Protein AF-E1R800-F1 (afdb_monomer_lite)

Structure (mmCIF, N/CA/C/O backbone):
data_AF-E1R800-F1
#
_entry.id   AF-E1R800-F1
#
loop_
_atom_site.group_PDB
_atom_site.id
_atom_site.type_symbol
_atom_site.label_atom_id
_atom_site.label_alt_id
_atom_site.label_comp_id
_atom_site.label_asym_id
_atom_site.label_entity_id
_atom_site.label_seq_id
_atom_site.pdbx_PDB_ins_code
_atom_site.Cartn_x
_atom_site.Cartn_y
_atom_site.Cartn_z
_atom_site.occupancy
_atom_site.B_iso_or_equiv
_atom_site.auth_seq_id
_atom_site.auth_comp_id
_atom_site.auth_asym_id
_atom_site.auth_atom_id
_atom_site.pdbx_PDB_model_num
ATOM 1 N N . MET A 1 1 ? 19.073 5.671 -11.961 1.00 79.31 1 MET A N 1
ATOM 2 C CA . MET A 1 1 ? 17.919 6.482 -11.505 1.00 79.31 1 MET A CA 1
ATOM 3 C C . MET A 1 1 ? 16.842 5.604 -10.882 1.00 79.31 1 MET A C 1
ATOM 5 O O . MET A 1 1 ? 16.382 5.937 -9.801 1.00 79.31 1 MET A O 1
ATOM 9 N N . GLU A 1 2 ? 16.516 4.459 -11.480 1.00 85.44 2 GLU A N 1
ATOM 10 C CA . GLU A 1 2 ? 15.504 3.513 -10.970 1.00 85.44 2 GLU A CA 1
ATOM 11 C C . GLU A 1 2 ? 15.771 3.026 -9.540 1.00 85.44 2 GLU A C 1
ATOM 13 O O . GLU A 1 2 ? 14.889 3.112 -8.696 1.00 85.44 2 GLU A O 1
ATOM 18 N N . ALA A 1 3 ? 17.009 2.646 -9.207 1.00 90.31 3 ALA A N 1
ATOM 19 C CA . ALA A 1 3 ? 17.359 2.227 -7.843 1.00 90.31 3 ALA A CA 1
ATOM 20 C C . ALA A 1 3 ? 17.083 3.308 -6.772 1.00 90.31 3 ALA A C 1
ATOM 22 O O . ALA A 1 3 ? 16.703 2.996 -5.642 1.00 90.31 3 ALA A O 1
ATOM 23 N N . ILE A 1 4 ? 17.239 4.588 -7.132 1.00 93.88 4 ILE A N 1
ATOM 24 C CA . ILE A 1 4 ? 16.931 5.713 -6.238 1.00 93.88 4 ILE A CA 1
ATOM 25 C C . ILE A 1 4 ? 15.414 5.829 -6.078 1.00 93.88 4 ILE A C 1
ATOM 27 O O . ILE A 1 4 ? 14.938 5.939 -4.952 1.00 93.88 4 ILE A O 1
ATOM 31 N N . ALA A 1 5 ? 14.658 5.741 -7.176 1.00 93.56 5 ALA A N 1
ATOM 32 C CA . ALA A 1 5 ? 13.198 5.757 -7.136 1.00 93.56 5 ALA A CA 1
ATOM 33 C C . ALA A 1 5 ? 12.638 4.615 -6.269 1.00 93.56 5 ALA A C 1
ATOM 35 O O . ALA A 1 5 ? 11.805 4.865 -5.404 1.00 93.56 5 ALA A O 1
ATOM 36 N N . ILE A 1 6 ? 13.162 3.394 -6.417 1.00 95.06 6 ILE A N 1
ATOM 37 C CA . ILE A 1 6 ? 12.782 2.229 -5.602 1.00 95.06 6 ILE A CA 1
ATOM 38 C C . ILE A 1 6 ? 13.060 2.489 -4.116 1.00 95.06 6 ILE A C 1
ATOM 40 O O . ILE A 1 6 ? 12.184 2.288 -3.277 1.00 95.06 6 ILE A O 1
ATOM 44 N N . SER A 1 7 ? 14.254 2.990 -3.785 1.00 95.38 7 SER A N 1
ATOM 45 C CA . SER A 1 7 ? 14.643 3.287 -2.398 1.00 95.38 7 SER A CA 1
ATOM 46 C C . SER A 1 7 ? 13.743 4.350 -1.758 1.00 95.38 7 SER A C 1
ATOM 48 O O . SER A 1 7 ? 13.345 4.217 -0.600 1.00 95.38 7 SER A O 1
ATOM 50 N N . VAL A 1 8 ? 13.381 5.389 -2.516 1.00 96.06 8 VAL A N 1
ATOM 51 C CA . VAL A 1 8 ? 12.466 6.446 -2.063 1.00 96.06 8 VAL A CA 1
ATOM 52 C C . VAL A 1 8 ? 11.058 5.890 -1.842 1.00 96.06 8 VAL A C 1
ATOM 54 O O . VAL A 1 8 ? 10.472 6.133 -0.787 1.00 96.06 8 VAL A O 1
ATOM 57 N N . THR A 1 9 ? 10.528 5.102 -2.781 1.00 95.62 9 THR A N 1
ATOM 58 C CA .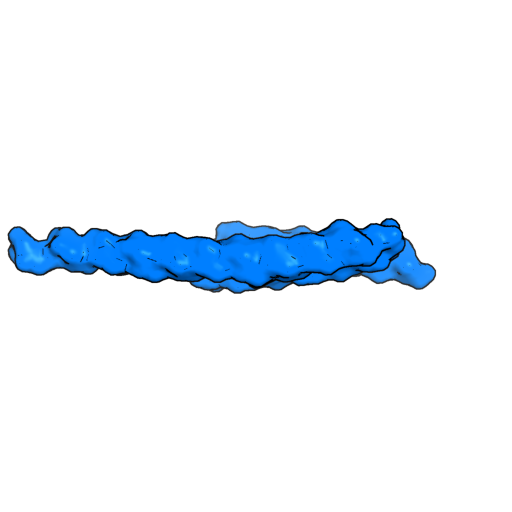 THR A 1 9 ? 9.197 4.484 -2.652 1.00 95.62 9 THR A CA 1
ATOM 59 C C . THR A 1 9 ? 9.127 3.532 -1.458 1.00 95.62 9 THR A C 1
ATOM 61 O O . THR A 1 9 ? 8.148 3.565 -0.713 1.00 95.62 9 THR A O 1
ATOM 64 N N . LEU A 1 10 ? 10.177 2.744 -1.203 1.00 96.44 10 LEU A N 1
ATOM 65 C CA . LEU A 1 10 ? 10.273 1.896 -0.009 1.00 96.44 10 LEU A CA 1
ATOM 66 C C . LEU A 1 10 ? 10.250 2.721 1.284 1.00 96.44 10 LEU A C 1
ATOM 68 O O . LEU A 1 10 ? 9.531 2.372 2.220 1.00 96.44 10 LEU A O 1
ATOM 72 N N . GLY A 1 11 ? 10.976 3.840 1.330 1.00 97.19 11 GLY A N 1
ATOM 73 C CA . GLY A 1 11 ? 10.923 4.764 2.466 1.00 97.19 11 GLY A CA 1
ATOM 74 C C . GLY A 1 11 ? 9.512 5.311 2.709 1.00 97.19 11 GLY A C 1
ATOM 75 O O . GLY A 1 11 ? 9.029 5.306 3.842 1.00 97.19 11 GLY A O 1
ATOM 76 N N . MET A 1 12 ? 8.815 5.709 1.642 1.00 96.75 12 MET A N 1
ATOM 77 C CA . MET A 1 12 ? 7.428 6.186 1.713 1.00 96.75 12 MET A CA 1
ATOM 78 C C . MET A 1 12 ? 6.469 5.092 2.201 1.00 96.75 12 MET A C 1
ATOM 80 O O . MET A 1 12 ? 5.626 5.365 3.054 1.00 96.75 12 MET A O 1
ATOM 84 N N . LEU A 1 13 ? 6.625 3.849 1.732 1.00 97.31 13 LEU A N 1
ATOM 85 C CA . LEU A 1 13 ? 5.829 2.699 2.183 1.00 97.31 13 LEU A CA 1
ATOM 86 C C . LEU A 1 13 ? 5.956 2.474 3.693 1.00 97.31 13 LEU A C 1
ATOM 88 O O . LEU A 1 13 ? 4.945 2.274 4.368 1.00 97.31 13 LEU A O 1
ATOM 92 N N . VAL A 1 14 ? 7.172 2.554 4.240 1.00 97.50 14 VAL A N 1
ATOM 93 C CA . VAL A 1 14 ? 7.407 2.413 5.687 1.00 97.50 14 VAL A CA 1
ATOM 94 C C . VAL A 1 14 ? 6.703 3.526 6.464 1.00 97.50 14 VAL A C 1
ATOM 96 O O . VAL A 1 14 ? 6.007 3.247 7.440 1.00 97.50 14 VAL A O 1
ATOM 99 N N . ILE A 1 15 ? 6.827 4.777 6.016 1.00 97.62 15 ILE A N 1
ATOM 100 C CA . ILE A 1 15 ? 6.198 5.931 6.676 1.00 97.62 15 ILE A CA 1
ATOM 101 C C . ILE A 1 15 ? 4.670 5.802 6.665 1.00 97.62 15 ILE A C 1
ATOM 103 O O . ILE A 1 15 ? 4.026 5.976 7.704 1.00 97.62 15 ILE A O 1
ATOM 107 N N . VAL A 1 16 ? 4.078 5.468 5.513 1.00 97.12 16 VAL A N 1
ATOM 108 C CA . VAL A 1 16 ? 2.622 5.305 5.377 1.00 97.12 16 VAL A CA 1
ATOM 109 C C . VAL A 1 16 ? 2.128 4.135 6.223 1.00 97.12 16 VAL A C 1
ATOM 111 O O . VAL A 1 16 ? 1.122 4.285 6.911 1.00 97.12 16 VAL A O 1
ATOM 114 N N . SER A 1 17 ? 2.853 3.014 6.245 1.00 96.31 17 SER A N 1
ATOM 11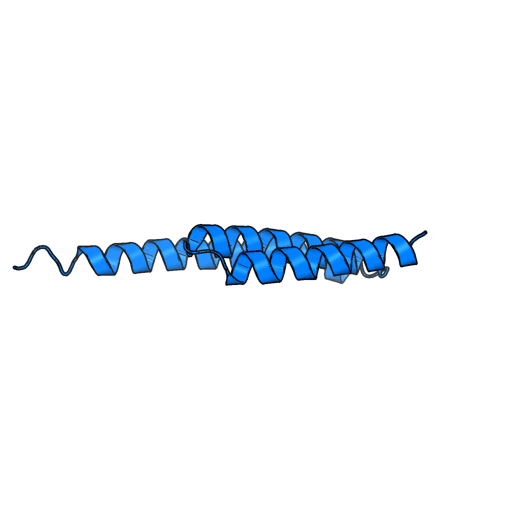5 C CA . SER A 1 17 ? 2.505 1.842 7.058 1.00 96.31 17 SER A CA 1
ATOM 116 C C . SER A 1 17 ? 2.483 2.169 8.555 1.00 96.31 17 SER A C 1
ATOM 118 O O . SER A 1 17 ? 1.488 1.915 9.235 1.00 96.31 17 SER A O 1
ATOM 120 N N . ILE A 1 18 ? 3.520 2.841 9.067 1.00 97.56 18 ILE A N 1
ATOM 121 C CA . ILE A 1 18 ? 3.559 3.289 10.468 1.00 97.56 18 ILE A CA 1
ATOM 122 C C . ILE A 1 18 ? 2.395 4.245 10.759 1.00 97.56 18 ILE A C 1
ATOM 124 O O . ILE A 1 18 ? 1.705 4.104 11.768 1.00 97.56 18 ILE A O 1
ATOM 128 N N . THR A 1 19 ? 2.134 5.196 9.861 1.00 96.56 19 THR A N 1
ATOM 129 C CA . THR A 1 19 ? 1.034 6.159 10.024 1.00 96.56 19 THR A CA 1
ATOM 130 C C . THR A 1 19 ? -0.331 5.463 10.025 1.00 96.56 19 THR A C 1
ATOM 132 O O . THR A 1 19 ? -1.202 5.832 10.813 1.00 96.56 19 THR A O 1
ATOM 135 N N . ALA A 1 20 ? -0.517 4.429 9.199 1.00 95.62 20 ALA A N 1
ATOM 136 C CA . ALA A 1 20 ? -1.746 3.639 9.143 1.00 95.62 20 ALA A CA 1
ATOM 137 C C . ALA A 1 20 ? -2.006 2.882 10.453 1.00 95.62 20 ALA A C 1
ATOM 139 O O . ALA A 1 20 ? -3.150 2.835 10.909 1.00 95.62 20 ALA A O 1
ATOM 140 N N . LEU A 1 21 ? -0.953 2.349 11.084 1.00 95.00 21 LEU A N 1
ATOM 141 C CA . LEU A 1 21 ? -1.034 1.660 12.378 1.00 95.00 21 LEU A CA 1
ATOM 142 C C . LEU A 1 21 ? -1.329 2.614 13.543 1.00 95.00 21 LEU A C 1
ATOM 144 O O . LEU A 1 21 ? -1.995 2.235 14.503 1.00 95.00 21 LEU A O 1
ATOM 148 N N . LEU A 1 22 ? -0.848 3.856 13.466 1.00 96.19 22 LEU A N 1
ATOM 149 C CA . LEU A 1 22 ? -1.064 4.879 14.496 1.00 96.19 22 LEU A CA 1
ATOM 150 C C . LEU A 1 22 ? -2.400 5.629 14.340 1.00 96.19 22 LEU A C 1
ATOM 152 O O . LEU A 1 22 ? -2.747 6.470 15.178 1.00 96.19 22 LEU A O 1
ATOM 156 N N . ALA A 1 23 ? -3.160 5.360 13.277 1.00 95.12 23 ALA A N 1
ATOM 157 C CA . ALA A 1 23 ? -4.418 6.038 13.007 1.00 95.12 23 ALA A CA 1
ATOM 158 C C . ALA A 1 23 ? -5.496 5.664 14.042 1.00 95.12 23 ALA A C 1
ATOM 160 O O . ALA A 1 23 ? -5.918 4.519 14.153 1.00 95.12 23 ALA A O 1
ATOM 161 N N . LYS A 1 24 ? -6.016 6.668 14.763 1.00 91.88 24 LYS A N 1
ATOM 162 C CA . LYS A 1 24 ? -7.061 6.474 15.793 1.00 91.88 24 LYS A CA 1
ATOM 163 C C . LYS A 1 24 ? -8.446 6.130 15.233 1.00 91.88 24 LYS A C 1
ATOM 165 O O . LYS A 1 24 ? -9.304 5.663 15.972 1.00 91.88 24 LYS A O 1
ATOM 170 N N . ARG A 1 25 ? -8.702 6.431 13.956 1.00 93.00 25 ARG A N 1
ATOM 171 C CA . ARG A 1 25 ? -9.983 6.172 13.283 1.00 93.00 25 ARG A CA 1
ATOM 172 C C . ARG A 1 25 ? -9.782 5.077 12.245 1.00 93.00 25 ARG A C 1
ATOM 174 O O . ARG A 1 25 ? -8.931 5.233 11.372 1.00 93.00 25 ARG A O 1
ATOM 181 N N . LEU A 1 26 ? -10.617 4.039 12.290 1.00 91.88 26 LEU A N 1
ATOM 182 C CA . LEU A 1 26 ? -10.563 2.915 11.346 1.00 91.88 26 LEU A CA 1
ATOM 183 C C . LEU A 1 26 ? -10.648 3.382 9.888 1.00 91.88 26 LEU A C 1
ATOM 185 O O . LEU A 1 26 ? -9.848 2.962 9.065 1.00 91.88 26 LEU A O 1
ATOM 189 N N . LEU A 1 27 ? -11.539 4.332 9.588 1.00 92.75 27 LEU A N 1
ATOM 190 C CA . LEU A 1 27 ? -11.686 4.890 8.238 1.00 92.75 27 LEU A CA 1
ATOM 191 C C . LEU A 1 27 ? -10.383 5.562 7.757 1.00 92.75 27 LEU A C 1
ATOM 193 O O . LEU A 1 27 ? -9.959 5.358 6.625 1.00 92.75 27 LEU A O 1
ATOM 197 N N . VAL A 1 28 ? -9.690 6.295 8.637 1.00 94.69 28 VAL A N 1
ATOM 198 C CA . VAL A 1 28 ? -8.392 6.914 8.314 1.00 94.69 28 VAL A CA 1
ATOM 199 C C . VAL A 1 28 ? -7.321 5.847 8.077 1.00 94.69 28 VAL A C 1
ATOM 201 O O . VAL A 1 28 ? -6.552 5.968 7.128 1.00 94.69 28 VAL A O 1
ATOM 204 N N . SER A 1 29 ? -7.296 4.787 8.892 1.00 95.62 29 SER A N 1
ATOM 205 C CA . SER A 1 29 ? -6.378 3.656 8.703 1.00 95.62 29 SER A CA 1
ATOM 206 C C . SER A 1 29 ? -6.600 2.971 7.348 1.00 95.62 29 SER A C 1
ATOM 208 O O . SER A 1 29 ? -5.641 2.739 6.618 1.00 95.62 29 SER A O 1
ATOM 210 N N . VAL A 1 30 ? -7.859 2.754 6.949 1.00 95.44 30 VAL A N 1
ATOM 211 C CA . VAL A 1 30 ? -8.224 2.156 5.652 1.00 95.44 30 VAL A CA 1
ATOM 212 C C . VAL A 1 30 ? -7.801 3.029 4.472 1.00 95.44 30 VAL A C 1
ATOM 214 O O . VAL A 1 30 ? -7.238 2.514 3.509 1.00 95.44 30 VAL A O 1
ATOM 217 N N . ILE A 1 31 ? -8.004 4.349 4.546 1.00 95.06 31 ILE A N 1
ATOM 218 C CA . ILE A 1 31 ? -7.533 5.270 3.498 1.00 95.06 31 ILE A CA 1
ATOM 219 C C . ILE A 1 31 ? -6.007 5.199 3.371 1.00 95.06 31 ILE A C 1
ATOM 221 O O . ILE A 1 31 ? -5.482 5.114 2.263 1.00 95.06 31 ILE A O 1
ATOM 225 N N . LEU A 1 32 ? -5.282 5.196 4.492 1.00 96.44 32 LEU A N 1
ATOM 226 C CA . LEU A 1 32 ? -3.822 5.076 4.479 1.00 96.44 32 LEU A CA 1
ATOM 227 C C . LEU A 1 32 ? -3.364 3.720 3.927 1.00 96.44 32 LEU A C 1
ATOM 229 O O . LEU A 1 32 ? -2.376 3.665 3.198 1.00 96.44 32 LEU A O 1
ATOM 233 N N . MET A 1 33 ? -4.106 2.646 4.198 1.00 95.56 33 MET A N 1
ATOM 234 C CA . MET A 1 33 ? -3.857 1.330 3.611 1.00 95.56 33 MET A CA 1
ATOM 235 C C . MET A 1 33 ? -4.076 1.323 2.088 1.00 95.56 33 MET A C 1
ATOM 237 O O . MET A 1 33 ? -3.293 0.720 1.357 1.00 95.56 33 MET A O 1
ATOM 241 N N . SER A 1 34 ? -5.079 2.052 1.585 1.00 95.56 34 SER A N 1
ATOM 242 C CA . SER A 1 34 ? -5.283 2.242 0.142 1.00 95.56 34 SER A CA 1
ATOM 243 C C . SER A 1 34 ? -4.115 2.987 -0.506 1.00 95.56 34 SER A C 1
ATOM 245 O O . SER A 1 34 ? -3.686 2.621 -1.599 1.00 95.56 34 SER A O 1
ATOM 247 N N . VAL A 1 35 ? -3.579 4.017 0.157 1.00 96.44 35 VAL A N 1
ATOM 248 C CA . VAL A 1 35 ? -2.393 4.750 -0.320 1.00 96.44 35 VAL A CA 1
ATO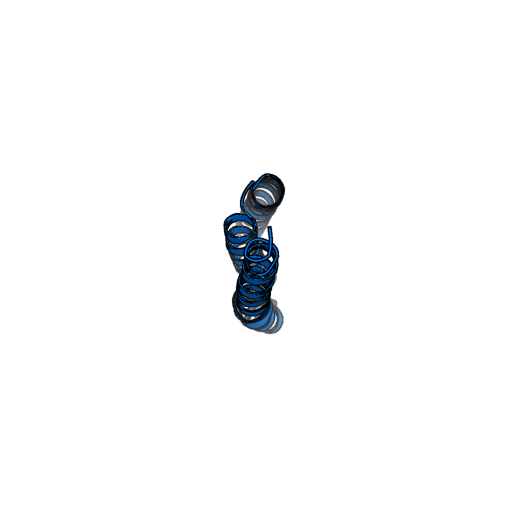M 249 C C . VAL A 1 35 ? -1.161 3.849 -0.310 1.00 96.44 35 VAL A C 1
ATOM 251 O O . VAL A 1 35 ? -0.388 3.866 -1.265 1.00 96.44 35 VAL A O 1
ATOM 254 N N . PHE A 1 36 ? -0.993 3.029 0.730 1.00 96.75 36 PHE A N 1
ATOM 255 C CA . PHE A 1 36 ? 0.063 2.020 0.787 1.00 96.75 36 PHE A CA 1
ATOM 256 C C . PHE A 1 36 ? -0.011 1.068 -0.415 1.00 96.75 36 PHE A C 1
ATOM 258 O O . PHE A 1 36 ? 1.008 0.834 -1.058 1.00 96.75 36 PHE A O 1
ATOM 265 N N . SER A 1 37 ? -1.207 0.591 -0.771 1.00 95.81 37 SER A N 1
ATOM 266 C CA . SER A 1 37 ? -1.385 -0.288 -1.932 1.00 95.81 37 SER A CA 1
ATOM 267 C C . SER A 1 37 ? -1.137 0.415 -3.279 1.00 95.81 37 SER A C 1
ATOM 269 O O . SER A 1 37 ? -0.551 -0.154 -4.196 1.00 95.81 37 SER A O 1
ATOM 271 N N . LEU A 1 38 ? -1.482 1.698 -3.418 1.00 95.75 38 LEU A N 1
ATOM 272 C CA . LEU A 1 38 ? -1.100 2.457 -4.619 1.00 95.75 38 LEU A CA 1
ATOM 273 C C . LEU A 1 38 ? 0.423 2.622 -4.737 1.00 95.75 38 LEU A C 1
ATOM 275 O O . LEU A 1 38 ? 0.975 2.554 -5.836 1.00 95.75 38 LEU A O 1
ATOM 279 N N . LEU A 1 39 ? 1.115 2.816 -3.612 1.00 96.44 39 LEU A N 1
ATOM 280 C CA . LEU A 1 39 ? 2.575 2.893 -3.581 1.00 96.44 39 LEU A CA 1
ATOM 281 C C . LEU A 1 39 ? 3.236 1.536 -3.863 1.00 96.44 39 LEU A C 1
ATOM 283 O O . LEU A 1 39 ? 4.278 1.513 -4.518 1.00 96.44 39 LEU A O 1
ATOM 287 N N . SER A 1 40 ? 2.651 0.415 -3.424 1.00 96.19 40 SER A N 1
ATOM 288 C CA . SER A 1 40 ? 3.145 -0.925 -3.776 1.00 96.19 40 SER A CA 1
ATOM 289 C C . SER A 1 40 ? 2.934 -1.226 -5.263 1.00 96.19 40 SER A C 1
ATOM 291 O O . SER A 1 40 ? 3.851 -1.734 -5.905 1.00 96.19 40 SER A O 1
ATOM 293 N N . ALA A 1 41 ? 1.804 -0.823 -5.851 1.00 96.88 41 ALA A N 1
ATOM 294 C CA . ALA A 1 41 ? 1.584 -0.915 -7.295 1.00 96.88 41 ALA A CA 1
ATOM 295 C C . ALA A 1 41 ? 2.629 -0.105 -8.085 1.00 96.88 41 ALA A C 1
ATOM 297 O O . ALA A 1 41 ? 3.199 -0.602 -9.059 1.00 96.88 41 ALA A O 1
ATOM 298 N N . LEU A 1 42 ? 2.951 1.113 -7.633 1.00 95.31 42 LEU A N 1
ATOM 299 C CA . LEU A 1 42 ? 4.029 1.919 -8.216 1.00 95.31 42 LEU A CA 1
ATOM 300 C C . LEU A 1 42 ? 5.398 1.234 -8.076 1.00 95.31 42 LEU A C 1
ATOM 302 O O . LEU A 1 42 ? 6.202 1.278 -9.005 1.00 95.31 42 LEU A O 1
ATOM 306 N N . LEU A 1 43 ? 5.665 0.583 -6.940 1.00 95.62 43 LEU A N 1
ATOM 307 C CA . LEU A 1 43 ? 6.892 -0.185 -6.728 1.00 95.62 43 LEU A CA 1
ATOM 308 C C . LEU A 1 43 ? 7.000 -1.357 -7.716 1.00 95.62 43 LEU A C 1
ATOM 310 O O . LEU A 1 43 ? 8.066 -1.560 -8.287 1.00 95.62 43 LEU A O 1
ATOM 314 N N . PHE A 1 44 ? 5.912 -2.091 -7.963 1.00 96.00 44 PHE A N 1
ATOM 315 C CA . PHE A 1 44 ? 5.896 -3.177 -8.949 1.00 96.00 44 PHE A CA 1
ATOM 316 C C . PHE A 1 44 ? 6.116 -2.676 -10.373 1.00 96.00 44 PHE A C 1
ATOM 318 O O . PHE A 1 44 ? 6.854 -3.305 -11.130 1.00 96.00 44 PHE A O 1
ATOM 325 N N . TYR A 1 45 ? 5.557 -1.515 -10.716 1.00 95.50 45 TYR A N 1
ATOM 326 C CA . TYR A 1 45 ? 5.828 -0.876 -11.999 1.00 95.50 45 TYR A CA 1
ATOM 327 C C . TYR A 1 45 ? 7.316 -0.521 -12.157 1.00 95.50 45 TYR A C 1
ATOM 329 O O . TYR A 1 45 ? 7.895 -0.778 -13.206 1.00 95.50 45 TYR A O 1
ATOM 337 N N . LEU A 1 46 ? 7.957 0.003 -11.103 1.00 93.88 46 LEU A N 1
ATOM 338 C CA . LEU A 1 46 ? 9.399 0.299 -11.094 1.00 93.88 46 LEU A CA 1
ATOM 339 C C . LEU A 1 46 ? 10.288 -0.955 -11.153 1.00 93.88 46 LEU A C 1
ATOM 341 O O . LEU A 1 46 ? 11.458 -0.842 -11.503 1.00 93.88 46 LEU A O 1
ATOM 345 N N . CYS A 1 47 ? 9.755 -2.124 -10.800 1.00 93.31 47 CYS A N 1
ATOM 346 C CA . CYS A 1 47 ? 10.439 -3.414 -10.894 1.00 93.31 47 CYS A CA 1
ATOM 347 C C . CYS A 1 47 ? 10.189 -4.134 -12.235 1.00 93.31 47 CYS A C 1
ATOM 349 O O . CYS A 1 47 ? 10.375 -5.348 -12.299 1.00 93.31 47 CYS A O 1
ATOM 351 N N . ASP A 1 48 ? 9.726 -3.426 -13.272 1.00 94.25 48 ASP A N 1
ATOM 352 C CA . ASP A 1 48 ? 9.370 -3.994 -14.583 1.00 94.25 48 ASP A CA 1
ATOM 353 C C . ASP A 1 48 ? 8.291 -5.096 -14.517 1.00 94.25 48 ASP A C 1
ATOM 355 O O . ASP A 1 48 ? 8.228 -5.987 -15.366 1.00 94.25 48 ASP A O 1
ATOM 359 N N . ALA A 1 49 ? 7.396 -5.033 -13.524 1.00 95.88 49 ALA A N 1
ATOM 360 C CA . ALA A 1 49 ? 6.276 -5.963 -13.359 1.00 95.88 49 ALA A CA 1
ATOM 361 C C . ALA A 1 49 ? 4.915 -5.259 -13.568 1.00 95.88 49 ALA A C 1
ATOM 363 O O . ALA A 1 49 ? 4.147 -5.094 -12.611 1.00 95.88 49 ALA A O 1
ATOM 364 N N . PRO A 1 50 ? 4.577 -4.836 -14.805 1.00 94.00 50 PRO A N 1
ATOM 365 C CA . PRO A 1 50 ? 3.371 -4.052 -15.080 1.00 94.00 50 PRO A CA 1
ATOM 366 C C . PRO A 1 50 ? 2.076 -4.841 -14.858 1.00 94.00 50 PRO A C 1
ATOM 368 O O . PRO A 1 50 ? 1.094 -4.276 -14.378 1.00 94.00 50 PRO A O 1
ATOM 371 N N . ASP A 1 51 ? 2.075 -6.146 -15.138 1.00 96.38 51 ASP A N 1
ATOM 372 C CA . ASP A 1 51 ? 0.899 -6.998 -14.936 1.00 96.38 51 ASP A CA 1
ATOM 373 C C . ASP A 1 51 ? 0.520 -7.056 -13.449 1.00 96.38 51 ASP A C 1
ATOM 375 O O . ASP A 1 51 ? -0.631 -6.829 -13.074 1.00 96.38 51 ASP A O 1
ATOM 379 N N . VAL A 1 52 ? 1.520 -7.262 -12.584 1.00 96.31 52 VAL A N 1
ATOM 380 C CA . VAL A 1 52 ? 1.338 -7.288 -11.127 1.00 96.31 52 VAL A CA 1
ATOM 381 C C . VAL A 1 52 ? 0.927 -5.906 -10.613 1.00 96.31 52 VAL A C 1
ATOM 383 O O . VAL A 1 52 ? 0.006 -5.812 -9.802 1.00 96.31 52 VAL A O 1
ATOM 386 N N . ALA A 1 53 ? 1.527 -4.830 -11.130 1.00 96.62 53 ALA A N 1
ATOM 387 C CA . ALA A 1 53 ? 1.185 -3.457 -10.754 1.00 96.62 53 ALA A CA 1
ATOM 388 C C . ALA A 1 53 ? -0.294 -3.121 -11.007 1.00 96.62 53 ALA A C 1
ATOM 390 O O . ALA A 1 53 ? -0.958 -2.554 -10.137 1.00 96.62 53 ALA A O 1
ATOM 391 N N . ILE A 1 54 ? -0.835 -3.502 -12.168 1.00 96.12 54 ILE A N 1
ATOM 392 C CA . ILE A 1 54 ? -2.248 -3.269 -12.502 1.00 96.12 54 ILE A CA 1
ATOM 393 C C . ILE A 1 54 ? -3.157 -4.084 -11.578 1.00 96.12 54 ILE A C 1
ATOM 395 O O . ILE A 1 54 ? -4.148 -3.554 -11.069 1.00 96.12 54 ILE A O 1
ATOM 399 N N . THR A 1 55 ? -2.819 -5.353 -11.327 1.00 96.06 55 THR A N 1
ATOM 400 C CA . THR A 1 55 ? -3.616 -6.196 -10.422 1.00 96.06 55 THR A CA 1
ATOM 401 C C . THR A 1 55 ? -3.619 -5.668 -8.990 1.00 96.06 55 THR A C 1
ATOM 403 O O . THR A 1 55 ? -4.676 -5.630 -8.364 1.00 96.06 55 THR A O 1
ATOM 406 N N . GLU A 1 56 ? -2.481 -5.186 -8.494 1.00 95.69 56 GLU A N 1
ATOM 407 C CA . GLU A 1 56 ? -2.363 -4.619 -7.152 1.00 95.69 56 GLU A CA 1
ATOM 408 C C . GLU A 1 56 ? -3.165 -3.321 -7.025 1.00 95.69 56 GLU A C 1
ATOM 410 O O . GLU A 1 56 ? -3.927 -3.158 -6.074 1.00 95.69 56 GLU A O 1
ATOM 415 N N . ALA A 1 57 ? -3.085 -2.424 -8.012 1.00 95.69 57 ALA A N 1
ATOM 416 C CA . ALA A 1 57 ? -3.874 -1.194 -8.002 1.00 95.69 57 ALA A CA 1
ATOM 417 C C . ALA A 1 57 ? -5.388 -1.482 -8.005 1.00 95.69 57 ALA A C 1
ATOM 419 O O . ALA A 1 57 ? -6.146 -0.846 -7.271 1.00 95.69 57 ALA A O 1
ATOM 420 N N . ALA A 1 58 ? -5.839 -2.461 -8.794 1.00 96.19 58 ALA A N 1
ATOM 421 C CA . ALA A 1 58 ? -7.248 -2.841 -8.851 1.00 96.19 58 ALA A CA 1
ATOM 422 C C . ALA A 1 58 ? -7.728 -3.501 -7.547 1.00 96.19 58 ALA A C 1
ATOM 424 O O . ALA A 1 58 ? -8.778 -3.137 -7.009 1.00 96.19 58 ALA A O 1
ATOM 425 N N . VAL A 1 59 ? -6.969 -4.466 -7.025 1.00 95.44 59 VAL A N 1
ATOM 426 C CA . VAL A 1 59 ? -7.376 -5.253 -5.857 1.00 95.44 59 VAL A CA 1
ATOM 427 C C . VAL A 1 59 ? -7.142 -4.482 -4.565 1.00 95.44 59 VAL A C 1
ATOM 429 O O . VAL A 1 59 ? -8.067 -4.342 -3.769 1.00 95.44 59 VAL A O 1
ATOM 432 N N . GLY A 1 60 ? -5.942 -3.963 -4.336 1.00 91.50 60 GLY A N 1
ATOM 433 C CA . GLY A 1 60 ? -5.591 -3.369 -3.055 1.00 91.50 60 GLY A CA 1
ATOM 434 C C . GLY A 1 60 ? -6.145 -1.955 -2.867 1.00 91.50 60 GLY A C 1
ATOM 435 O O . GLY A 1 60 ? -6.741 -1.682 -1.826 1.00 91.50 60 GLY A O 1
ATOM 436 N N . ALA A 1 61 ? -6.065 -1.078 -3.873 1.00 90.56 61 ALA A N 1
ATOM 437 C CA . ALA A 1 61 ? -6.657 0.259 -3.762 1.00 90.56 61 ALA A CA 1
ATOM 438 C C . ALA A 1 61 ? -8.168 0.272 -4.055 1.00 90.56 61 ALA A C 1
ATOM 440 O O . ALA A 1 61 ? -8.903 1.039 -3.433 1.00 90.56 61 ALA A O 1
ATOM 441 N N . GLY A 1 62 ? -8.643 -0.575 -4.972 1.00 90.94 62 GLY A N 1
ATOM 442 C CA . GLY A 1 62 ? -10.055 -0.647 -5.350 1.00 90.94 62 GLY A CA 1
ATOM 443 C C . GLY A 1 62 ? -10.878 -1.552 -4.434 1.00 90.94 62 GLY A C 1
ATOM 444 O O . GLY A 1 62 ? -11.681 -1.080 -3.624 1.00 90.94 62 GLY A O 1
ATOM 445 N N . VAL A 1 63 ? -10.696 -2.866 -4.579 1.00 95.75 63 VAL A N 1
ATOM 446 C CA . VAL A 1 63 ? -11.555 -3.880 -3.942 1.00 95.75 63 VAL A CA 1
ATOM 447 C C . VAL A 1 63 ? -11.402 -3.890 -2.419 1.00 95.75 63 VAL A C 1
ATOM 449 O O . VAL A 1 63 ? -12.405 -3.810 -1.708 1.00 95.75 63 VAL A O 1
ATOM 452 N N . SER A 1 64 ? -10.176 -3.945 -1.897 1.00 94.06 64 SER A N 1
ATOM 453 C CA . SER A 1 64 ? -9.926 -4.026 -0.451 1.00 94.06 64 SER A CA 1
ATOM 454 C C . SER A 1 64 ? -10.437 -2.789 0.286 1.00 94.06 64 SER A C 1
ATOM 456 O O . SER A 1 64 ? -11.104 -2.915 1.313 1.00 94.06 64 SER A O 1
ATOM 458 N N . THR A 1 65 ? -10.218 -1.592 -0.265 1.00 93.50 65 THR A N 1
ATOM 459 C CA . THR A 1 65 ? -10.744 -0.338 0.296 1.00 93.50 65 THR A CA 1
ATOM 460 C C . THR A 1 65 ? -12.267 -0.346 0.354 1.00 93.50 65 THR A C 1
ATOM 462 O O . THR A 1 65 ? -12.841 -0.010 1.390 1.00 93.50 65 THR A O 1
ATOM 465 N N . PHE A 1 66 ? -12.931 -0.770 -0.726 1.00 94.88 66 PHE A N 1
ATOM 466 C CA . PHE A 1 66 ? -14.389 -0.875 -0.764 1.00 94.88 66 PHE A CA 1
ATOM 467 C C . PHE A 1 66 ? -14.917 -1.832 0.312 1.00 94.88 66 PHE A C 1
ATOM 469 O O . PHE A 1 66 ? -15.812 -1.465 1.078 1.00 94.88 66 PHE A O 1
ATOM 476 N N . ILE A 1 67 ? -14.329 -3.028 0.417 1.00 95.94 67 ILE A N 1
ATOM 477 C CA . ILE A 1 67 ? -14.722 -4.033 1.412 1.00 95.94 67 ILE A CA 1
ATOM 478 C C . ILE A 1 67 ? -14.529 -3.493 2.833 1.00 95.94 67 ILE A C 1
ATOM 480 O O . ILE A 1 67 ? -15.431 -3.625 3.660 1.00 95.94 67 ILE A O 1
ATOM 484 N N . TYR A 1 68 ? -13.395 -2.852 3.129 1.00 94.44 68 TYR A N 1
ATOM 485 C CA . TYR A 1 68 ? -13.135 -2.318 4.465 1.00 94.44 68 TYR A CA 1
ATOM 486 C C . TYR A 1 68 ? -14.061 -1.164 4.841 1.00 94.44 68 TYR A C 1
ATOM 488 O O . TYR A 1 68 ? -14.551 -1.123 5.969 1.00 94.44 68 TYR A O 1
ATOM 496 N N . VAL A 1 69 ? -14.341 -0.246 3.915 1.00 93.94 69 VAL A N 1
ATOM 497 C CA . VAL A 1 69 ? -15.302 0.839 4.158 1.00 93.94 69 VAL A CA 1
ATOM 498 C C . VAL A 1 69 ? -16.695 0.268 4.427 1.00 93.94 69 VAL A C 1
ATOM 500 O O . VAL A 1 69 ? -17.353 0.691 5.379 1.00 93.94 69 VAL A O 1
ATOM 503 N N . TRP A 1 70 ? -17.125 -0.725 3.646 1.00 94.25 70 TRP A N 1
ATOM 504 C CA . TRP A 1 70 ? -18.408 -1.396 3.851 1.00 94.25 70 TRP A CA 1
ATOM 505 C C . TRP A 1 70 ? -18.478 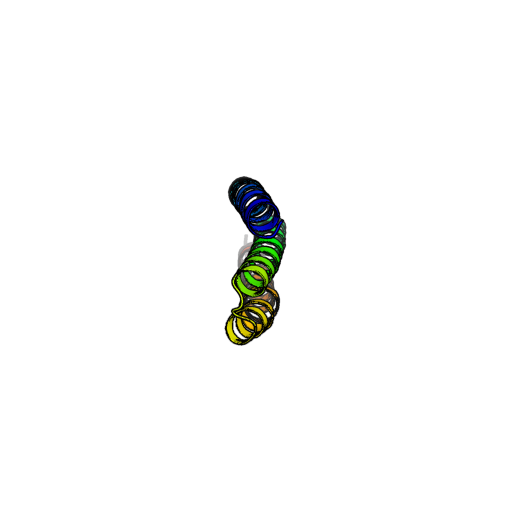-2.124 5.200 1.00 94.25 70 TRP A C 1
ATOM 507 O O . TRP A 1 70 ? -19.462 -1.982 5.928 1.00 94.25 70 TRP A O 1
ATOM 517 N N . ALA A 1 71 ? -17.417 -2.839 5.580 1.00 93.69 71 ALA A N 1
ATOM 518 C CA . ALA A 1 71 ? -17.329 -3.520 6.868 1.00 93.69 71 ALA A CA 1
ATOM 519 C C . ALA A 1 71 ? -17.400 -2.532 8.044 1.00 93.69 71 ALA A C 1
ATOM 521 O O . ALA A 1 71 ? -18.177 -2.742 8.973 1.00 93.69 71 ALA A O 1
ATOM 522 N N . ILE A 1 72 ? -16.658 -1.419 7.984 1.00 92.00 72 ILE A N 1
ATOM 523 C CA . ILE A 1 72 ? -16.705 -0.363 9.010 1.00 92.00 72 ILE A CA 1
ATOM 524 C C . ILE A 1 72 ? -18.112 0.224 9.114 1.00 92.00 72 ILE A C 1
ATOM 526 O O . ILE A 1 72 ? -18.624 0.397 10.219 1.00 92.00 72 ILE A O 1
ATOM 530 N N . HIS A 1 73 ? -18.748 0.515 7.977 1.00 89.12 73 HIS A N 1
ATOM 531 C CA . HIS A 1 73 ? -20.110 1.038 7.955 1.00 89.12 73 HIS A CA 1
ATOM 532 C C . HIS A 1 73 ? -21.095 0.069 8.618 1.00 89.12 73 HIS A C 1
ATOM 534 O O . HIS A 1 73 ? -21.927 0.500 9.416 1.00 89.12 73 HIS A O 1
ATOM 540 N N . LYS A 1 74 ? -20.977 -1.236 8.344 1.00 89.88 74 LYS A N 1
ATOM 541 C CA . LYS A 1 74 ? -21.864 -2.249 8.923 1.00 89.88 74 LYS A CA 1
ATOM 542 C C . LYS A 1 74 ? -21.653 -2.426 10.427 1.00 89.88 74 LYS 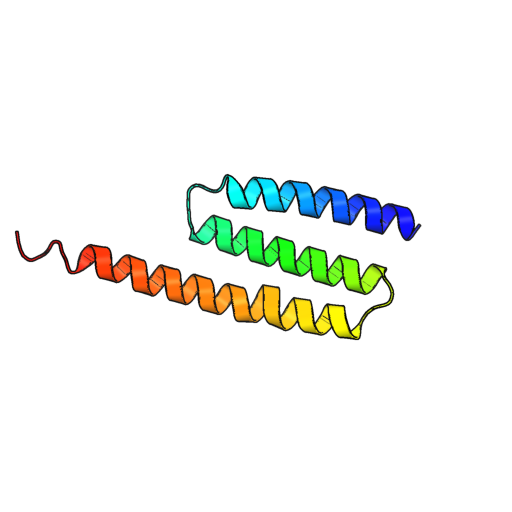A C 1
ATOM 544 O O . LYS A 1 74 ? -22.639 -2.489 11.154 1.00 89.88 74 LYS A O 1
ATOM 549 N N . THR A 1 75 ? -20.407 -2.466 10.899 1.00 87.31 75 THR A N 1
ATOM 550 C CA . THR A 1 75 ? -20.108 -2.608 12.334 1.00 87.31 75 THR A CA 1
ATOM 551 C C . THR A 1 75 ? -20.522 -1.370 13.125 1.00 87.31 75 THR A C 1
ATOM 553 O O . THR A 1 75 ? -21.073 -1.504 14.208 1.00 87.31 75 THR A O 1
ATOM 556 N N . SER A 1 76 ? -20.360 -0.169 12.560 1.00 77.50 76 SER A N 1
ATOM 557 C CA . SER A 1 76 ? -20.778 1.068 13.230 1.00 77.50 76 SER A CA 1
ATOM 558 C C . SER A 1 76 ? -22.290 1.161 13.481 1.00 77.50 76 SER A C 1
ATOM 560 O O . SER A 1 76 ? -22.678 1.928 14.351 1.00 77.50 76 SER A O 1
ATOM 562 N N . HIS A 1 77 ? -23.130 0.436 12.729 1.00 62.50 77 HIS A N 1
ATOM 563 C CA . HIS A 1 77 ? -24.585 0.407 12.954 1.00 62.50 77 HIS A CA 1
ATOM 564 C C . HIS A 1 77 ? -24.993 -0.599 14.041 1.00 62.50 77 HIS A C 1
ATOM 566 O O . HIS A 1 77 ? -25.969 -0.376 14.743 1.00 62.50 77 HIS A O 1
ATOM 572 N N . ILE A 1 78 ? -24.229 -1.682 14.219 1.00 61.41 78 ILE A N 1
ATOM 573 C CA . ILE A 1 78 ? -24.516 -2.703 15.242 1.00 61.41 78 ILE A CA 1
ATOM 574 C C . ILE A 1 78 ? -24.344 -2.131 16.659 1.00 61.41 78 ILE A C 1
ATOM 576 O O . ILE A 1 78 ? -25.079 -2.508 17.567 1.00 61.41 78 ILE A O 1
ATOM 580 N N . ASP A 1 79 ? -23.412 -1.193 16.845 1.00 58.53 79 ASP A N 1
ATOM 581 C CA . ASP A 1 79 ? -23.181 -0.527 18.134 1.00 58.53 79 ASP A CA 1
ATOM 582 C C . ASP A 1 79 ? -24.311 0.451 18.535 1.00 58.53 79 ASP A C 1
ATOM 584 O O . ASP A 1 79 ? -24.373 0.859 19.700 1.00 58.53 79 ASP A O 1
ATOM 588 N N . ASP A 1 80 ? -25.182 0.841 17.594 1.00 58.19 80 ASP A N 1
ATOM 589 C CA . ASP A 1 80 ? -26.274 1.804 17.813 1.00 58.19 80 ASP A CA 1
ATOM 590 C C . ASP A 1 80 ? -27.605 1.097 18.138 1.00 58.19 80 ASP A C 1
ATOM 592 O O . ASP A 1 80 ? -28.305 1.502 19.066 1.00 58.19 80 ASP A O 1
ATOM 596 N N . ASP A 1 81 ? -27.883 -0.046 17.496 1.00 56.59 81 ASP A N 1
ATOM 597 C CA . ASP A 1 81 ? -29.086 -0.870 17.741 1.00 56.59 81 ASP A CA 1
ATOM 598 C C . ASP A 1 81 ? -29.161 -1.445 19.177 1.00 56.59 81 ASP A C 1
ATOM 600 O O . ASP A 1 81 ? -30.225 -1.846 19.642 1.00 56.59 81 ASP A O 1
ATOM 604 N N . GLY A 1 82 ? -28.047 -1.479 19.918 1.00 53.44 82 GLY A N 1
ATOM 605 C CA . GLY A 1 82 ? -27.997 -1.956 21.309 1.00 53.44 82 GLY A CA 1
ATOM 606 C C . GLY A 1 82 ? -28.312 -0.903 22.380 1.00 53.44 82 GLY A C 1
ATOM 607 O O . GLY A 1 82 ? -28.239 -1.220 23.569 1.00 53.44 82 GLY A O 1
ATOM 608 N N . LYS A 1 83 ? -28.600 0.352 22.002 1.00 51.56 83 LYS A N 1
ATOM 609 C CA . LYS A 1 83 ? -28.832 1.462 22.951 1.00 51.56 83 LYS A CA 1
ATOM 610 C C . LYS A 1 83 ? -30.276 1.950 23.036 1.00 51.56 83 LYS A C 1
ATOM 612 O O . LYS A 1 83 ? -30.555 2.774 23.901 1.00 51.56 83 LYS A O 1
ATOM 617 N N . GLU A 1 84 ? -31.185 1.439 22.210 1.00 53.50 84 GLU A N 1
ATOM 618 C CA . GLU A 1 84 ? -32.608 1.813 22.268 1.00 53.50 84 GLU A CA 1
ATOM 619 C C . GLU A 1 84 ? -33.445 0.959 23.248 1.00 53.50 84 GLU A C 1
ATOM 621 O O . GLU A 1 84 ? -34.628 1.231 23.433 1.00 53.50 84 GLU A O 1
ATOM 626 N N . GLU A 1 85 ? -32.847 -0.027 23.934 1.00 52.34 85 GLU A N 1
ATOM 627 C CA . GLU A 1 85 ? -33.536 -0.903 24.908 1.00 52.34 85 GLU A CA 1
ATOM 628 C C . GLU A 1 85 ? -33.203 -0.643 26.401 1.00 52.34 85 GLU A C 1
ATOM 630 O O . GLU A 1 85 ? -33.512 -1.489 27.242 1.00 52.34 85 GLU A O 1
ATOM 635 N N . SER A 1 86 ? -32.608 0.501 26.778 1.00 41.34 86 SER A N 1
ATOM 636 C CA . SER A 1 86 ? -32.323 0.835 28.197 1.00 41.34 86 SER A CA 1
ATOM 637 C C . SER A 1 86 ? -32.905 2.175 28.634 1.00 41.34 86 SER A C 1
ATOM 639 O O . SER A 1 86 ? -32.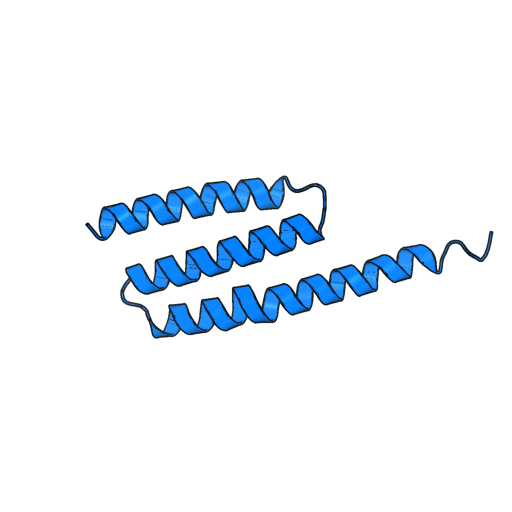564 3.195 27.993 1.00 41.34 86 SER A O 1
#

InterPro domains:
  IPR025383 MrpA C-terminal/MbhD [PF13244] (12-76)

Secondary structure (DSSP, 8-state):
-HHHHHHHHHHHHHHHHHHHHT-SSHHHHHHHHHHHHHHHHHHHHHTT-HHHHHHHIIIIIIIIHHHHHHHHHHHHHHHHHTSTT-

Foldseek 3Di:
DLVVVLVVLVVVLVVLQVVLVVDPDQLSSLQSQLVSLLSVLVNCVSVVNPVVSVVSNCCRNNVSSVVSVVVVVVVVVVVVVVPPPD

Radius of gyration: 16.83 Å; chains: 1; bounding box: 52×14×43 Å

Organism: Sediminispirochaeta smaragdinae (strain DSM 11293 / JCM 15392 / SEBR 4228) (NCBI:txid573413)

pLDDT: mean 89.72, std 13.18, range [41.34, 97.62]

Sequence (86 aa):
MEAIAISVTLGMLVIVSITALLAKRLLVSVILMSVFSLLSALLFYLCDAPDVAITEAAVGAGVSTFIYVWAIHKTSHIDDDGKEES